Protein AF-A0A7S1WV61-F1 (afdb_monomer_lite)

pLDDT: mean 87.81, std 13.8, range [25.08, 97.12]

Structure (mmCIF, N/CA/C/O backbone):
data_AF-A0A7S1WV61-F1
#
_entry.id   AF-A0A7S1WV61-F1
#
loop_
_atom_site.group_PDB
_atom_site.id
_atom_site.type_symbol
_atom_site.label_atom_id
_atom_site.label_alt_id
_atom_site.label_comp_id
_atom_site.label_asym_id
_atom_site.label_entity_id
_atom_site.label_seq_id
_atom_site.pdbx_PDB_ins_code
_atom_site.Cartn_x
_atom_site.Cartn_y
_atom_site.Cartn_z
_atom_site.occupancy
_atom_site.B_iso_or_equiv
_atom_site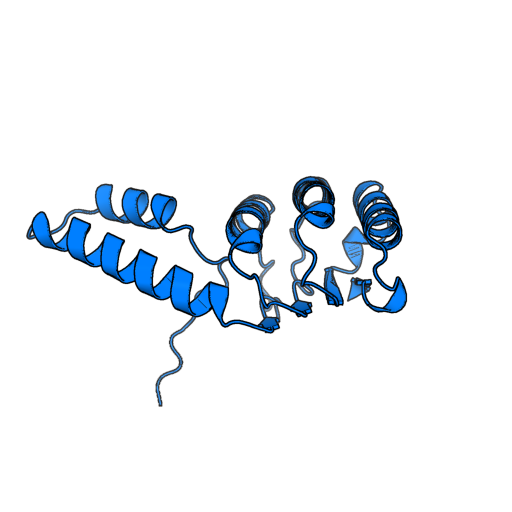.auth_seq_id
_atom_site.auth_comp_id
_atom_site.auth_asym_id
_atom_site.auth_atom_id
_atom_site.pdbx_PDB_model_num
ATOM 1 N N . ARG A 1 1 ? -29.654 -1.862 -1.972 1.00 31.12 1 ARG A N 1
ATOM 2 C CA . ARG A 1 1 ? -28.436 -2.180 -1.186 1.00 31.12 1 ARG A CA 1
ATOM 3 C C . ARG A 1 1 ? -27.403 -1.112 -1.515 1.00 31.12 1 ARG A C 1
ATOM 5 O O . ARG A 1 1 ? -26.873 -1.126 -2.618 1.00 31.12 1 ARG A O 1
ATOM 12 N N . GLY A 1 2 ? -27.275 -0.102 -0.653 1.00 25.08 2 GLY A N 1
ATOM 13 C CA . GLY A 1 2 ? -26.458 1.080 -0.921 1.00 25.08 2 GLY A CA 1
ATOM 14 C C . GLY A 1 2 ? -24.980 0.717 -0.943 1.00 25.08 2 GLY A C 1
ATOM 15 O O . GLY A 1 2 ? -24.458 0.224 0.050 1.00 25.08 2 GLY A O 1
ATOM 16 N N . ARG A 1 3 ? -24.316 0.939 -2.080 1.00 28.62 3 ARG A N 1
ATOM 17 C CA . ARG A 1 3 ? -22.859 1.063 -2.096 1.00 28.62 3 ARG A CA 1
ATOM 18 C C . ARG A 1 3 ? -22.567 2.367 -1.370 1.00 28.62 3 ARG A C 1
ATOM 20 O O . ARG A 1 3 ? -22.978 3.419 -1.861 1.00 28.62 3 ARG A O 1
ATOM 27 N N . ALA A 1 4 ? -21.903 2.315 -0.220 1.00 28.61 4 ALA A N 1
ATOM 28 C CA . ALA A 1 4 ? -21.164 3.487 0.216 1.00 28.61 4 ALA A CA 1
ATOM 29 C C . ALA A 1 4 ? -20.264 3.862 -0.969 1.00 28.61 4 ALA A C 1
ATOM 31 O O . ALA A 1 4 ? -19.532 3.010 -1.480 1.00 28.61 4 ALA A O 1
ATOM 32 N N . ARG A 1 5 ? -20.401 5.087 -1.490 1.00 35.91 5 ARG A N 1
ATOM 33 C CA . ARG A 1 5 ? -19.387 5.647 -2.378 1.00 35.91 5 ARG A CA 1
ATOM 34 C C . ARG A 1 5 ? -18.153 5.772 -1.498 1.00 35.91 5 ARG A C 1
ATOM 36 O O . ARG A 1 5 ? -18.001 6.783 -0.825 1.00 35.91 5 ARG A O 1
ATOM 43 N N . GLY A 1 6 ? -17.340 4.719 -1.432 1.00 39.28 6 GLY A N 1
ATOM 44 C CA . GLY A 1 6 ? -15.956 4.878 -1.034 1.00 39.28 6 GLY A CA 1
ATOM 45 C C . GLY A 1 6 ? -15.415 5.885 -2.026 1.00 39.28 6 GLY A C 1
ATOM 46 O O . GLY A 1 6 ? -15.287 5.573 -3.210 1.00 39.28 6 GLY A O 1
ATOM 47 N N . SER A 1 7 ? -15.272 7.134 -1.587 1.00 49.53 7 SER A N 1
ATOM 48 C CA . SER A 1 7 ? -14.437 8.107 -2.270 1.00 49.53 7 SER A CA 1
ATOM 49 C C . SER A 1 7 ? -13.175 7.351 -2.646 1.00 49.53 7 SER A C 1
ATOM 51 O O . SER A 1 7 ? -12.633 6.661 -1.784 1.00 49.53 7 SER A O 1
ATOM 53 N N . GLY A 1 8 ? -12.780 7.372 -3.917 1.00 62.47 8 GLY A N 1
ATOM 54 C CA . GLY A 1 8 ? -11.563 6.713 -4.386 1.00 62.47 8 GLY A CA 1
ATOM 55 C C . GLY A 1 8 ? -10.333 7.422 -3.837 1.00 62.47 8 GLY A C 1
ATOM 56 O O . GLY A 1 8 ? -9.512 7.865 -4.616 1.00 62.47 8 GLY A O 1
ATOM 57 N N . LEU A 1 9 ? -10.271 7.584 -2.521 1.00 80.44 9 LEU A N 1
ATOM 58 C CA . LEU A 1 9 ? -9.266 8.225 -1.705 1.00 80.44 9 LEU A CA 1
ATOM 59 C C . LEU A 1 9 ? -8.604 7.129 -0.864 1.00 80.44 9 LEU A C 1
ATOM 61 O O . LEU A 1 9 ? -9.252 6.123 -0.540 1.00 80.44 9 LEU A O 1
ATOM 65 N N . PRO A 1 10 ? -7.333 7.312 -0.506 1.00 87.56 10 PRO A N 1
ATOM 66 C CA . PRO A 1 10 ? -6.640 6.424 0.413 1.00 87.56 10 PRO A CA 1
ATOM 67 C C . PRO A 1 10 ? -7.347 6.367 1.781 1.00 87.56 10 PRO A C 1
ATOM 69 O O . PRO A 1 10 ? -8.048 7.308 2.168 1.00 87.56 10 PRO A O 1
ATOM 72 N N . PRO A 1 11 ? -7.170 5.273 2.545 1.00 89.62 11 PRO A N 1
ATOM 73 C CA . PRO A 1 11 ? -7.625 5.216 3.926 1.00 89.62 11 PRO A CA 1
ATOM 74 C C . PRO A 1 11 ? -6.967 6.345 4.730 1.00 89.62 11 PRO A C 1
ATOM 76 O O . PRO A 1 11 ? -5.764 6.584 4.619 1.00 89.62 11 PRO A O 1
ATOM 79 N N . LEU A 1 12 ? -7.761 7.066 5.519 1.00 90.44 12 LEU A N 1
ATOM 80 C CA . LEU A 1 12 ? -7.269 8.144 6.373 1.00 90.44 12 LEU A CA 1
ATOM 81 C C . LEU A 1 12 ? -6.765 7.557 7.688 1.00 90.44 12 LEU A C 1
ATOM 83 O O . LEU A 1 12 ? -7.443 6.718 8.286 1.00 90.44 12 LEU A O 1
ATOM 87 N N . MET A 1 13 ? -5.584 7.971 8.132 1.00 93.62 13 MET A N 1
ATOM 88 C CA . MET A 1 13 ? -5.082 7.542 9.431 1.00 93.62 13 MET A CA 1
ATOM 89 C C . MET A 1 13 ? -5.995 8.064 10.553 1.00 93.62 13 MET A C 1
ATOM 91 O O . MET A 1 13 ? -6.580 9.142 10.402 1.00 93.62 13 MET A O 1
ATOM 95 N N . PRO A 1 14 ? -6.146 7.338 11.676 1.00 93.81 14 PRO A N 1
ATOM 96 C CA . PRO A 1 14 ? -6.969 7.793 12.795 1.00 93.81 14 PRO A CA 1
ATOM 97 C C . PRO A 1 14 ? -6.626 9.206 13.285 1.00 93.81 14 PRO A C 1
ATOM 99 O O . PRO A 1 14 ? -7.533 9.996 13.540 1.00 93.81 14 PRO A O 1
ATOM 102 N N . GLU A 1 15 ? -5.339 9.553 13.362 1.00 92.50 15 GLU A N 1
ATOM 103 C CA . GLU A 1 15 ? -4.882 10.887 13.758 1.00 92.50 15 GLU A CA 1
ATOM 104 C C . GLU A 1 15 ? -5.256 11.976 12.743 1.00 92.50 15 GLU A C 1
ATOM 106 O O . GLU A 1 15 ? -5.669 13.067 13.140 1.00 92.50 15 GLU A O 1
ATOM 111 N N . ASP A 1 16 ? -5.196 11.668 11.446 1.00 90.62 16 ASP A N 1
ATOM 112 C CA . ASP A 1 16 ? -5.566 12.609 10.389 1.00 90.62 16 ASP A CA 1
ATOM 113 C C . ASP A 1 16 ? -7.089 12.828 10.389 1.00 90.62 16 ASP A C 1
ATOM 115 O O . ASP A 1 16 ? -7.561 13.956 10.261 1.00 90.62 16 ASP A O 1
ATOM 119 N N . MET A 1 17 ? -7.877 11.769 10.622 1.00 90.12 17 MET A N 1
ATOM 120 C CA . MET A 1 17 ? -9.328 11.891 10.792 1.00 90.12 17 MET A CA 1
ATOM 121 C C . MET A 1 17 ? -9.677 12.720 12.031 1.00 90.12 17 MET A C 1
ATOM 123 O O . MET A 1 17 ? -10.568 13.565 11.976 1.00 90.12 17 MET A O 1
ATOM 127 N N . ALA A 1 18 ? -8.981 12.512 13.149 1.00 89.38 18 ALA A N 1
ATOM 128 C CA . ALA A 1 18 ? -9.198 13.305 14.355 1.00 89.38 18 ALA A CA 1
ATOM 129 C C . ALA A 1 18 ? -8.913 14.798 14.108 1.00 89.38 18 ALA A C 1
ATOM 131 O O . ALA A 1 18 ? -9.695 15.646 14.539 1.00 89.38 18 ALA A O 1
ATOM 132 N N . ALA A 1 19 ? -7.848 15.121 13.366 1.00 89.00 19 ALA A N 1
ATOM 133 C CA . ALA A 1 19 ? -7.539 16.492 12.962 1.00 89.00 19 ALA A CA 1
ATOM 134 C C . ALA A 1 19 ? -8.617 17.085 12.032 1.00 89.00 19 ALA A C 1
ATOM 136 O O . ALA A 1 19 ? -9.075 18.207 12.257 1.00 89.00 19 ALA A O 1
ATOM 137 N N . GLU A 1 20 ? -9.082 16.322 11.038 1.00 88.31 20 GLU A N 1
ATOM 138 C CA . GLU A 1 20 ? -10.174 16.721 10.137 1.00 88.31 20 GLU A CA 1
ATOM 139 C C . GLU A 1 20 ? -11.477 17.015 10.890 1.00 88.31 20 GLU A C 1
ATOM 141 O O . GLU A 1 20 ? -12.177 17.984 10.585 1.00 88.31 20 GLU A O 1
ATOM 146 N N . LEU A 1 21 ? -11.808 16.203 11.896 1.00 87.00 21 LEU A N 1
ATOM 147 C CA . LEU A 1 21 ? -12.971 16.432 12.751 1.00 87.00 21 LEU A CA 1
ATOM 148 C C . LEU A 1 21 ? -12.750 17.650 13.667 1.00 87.00 21 LEU A C 1
ATOM 150 O O . LEU A 1 21 ? -13.651 18.469 13.815 1.00 87.00 21 LEU A O 1
ATOM 154 N N . GLY A 1 22 ? -11.548 17.846 14.212 1.00 83.00 22 GLY A N 1
ATOM 155 C CA . GLY A 1 22 ? -11.222 19.023 15.027 1.00 83.00 22 GLY A CA 1
ATOM 156 C C . GLY A 1 22 ? -11.383 20.360 14.288 1.00 83.00 22 GLY A C 1
ATOM 157 O O . GLY A 1 22 ? -11.703 21.372 14.908 1.00 83.00 22 GLY A O 1
ATOM 158 N N . ASN A 1 23 ? -11.230 20.359 12.961 1.00 81.25 23 ASN A N 1
ATOM 159 C CA . ASN A 1 23 ? -11.375 21.545 12.113 1.00 81.25 23 ASN A CA 1
ATOM 160 C C . ASN A 1 23 ? -12.824 21.843 11.685 1.00 81.25 23 ASN A C 1
ATOM 162 O O . ASN A 1 23 ? -13.079 22.861 11.035 1.00 81.25 23 ASN A O 1
ATOM 166 N N . ARG A 1 24 ? -13.791 20.978 12.016 1.00 81.00 24 ARG A N 1
ATOM 167 C CA . ARG A 1 24 ? -15.200 21.158 11.637 1.00 81.00 24 ARG A CA 1
ATOM 168 C C . ARG A 1 24 ? -16.012 21.745 12.786 1.00 81.00 24 ARG A C 1
ATOM 170 O O . ARG A 1 24 ? -15.777 21.466 13.956 1.00 81.00 24 ARG A O 1
ATOM 177 N N . GLN A 1 25 ? -17.018 22.547 12.442 1.00 74.00 25 GLN A N 1
ATOM 178 C CA . GLN A 1 25 ? -17.982 23.036 13.424 1.00 74.00 25 GLN A CA 1
ATOM 179 C C . GLN A 1 25 ? -18.988 21.934 13.747 1.00 74.00 25 GLN A C 1
ATOM 181 O O . GLN A 1 25 ? -19.846 21.603 12.929 1.00 74.00 25 GLN A O 1
ATOM 186 N N . PHE A 1 26 ? -18.885 21.387 14.952 1.00 71.56 26 PHE A N 1
ATOM 187 C CA . PHE A 1 26 ? -19.883 20.487 15.512 1.00 71.56 26 PHE A CA 1
ATOM 188 C C . PHE A 1 26 ? -20.817 21.249 16.443 1.00 71.56 26 PHE A C 1
ATOM 190 O O . PHE A 1 26 ? -20.424 22.209 17.104 1.00 71.56 26 PHE A O 1
ATOM 197 N N . THR A 1 27 ? -22.076 20.819 16.489 1.00 69.25 27 THR A N 1
ATOM 198 C CA . THR A 1 27 ? -23.087 21.410 17.374 1.00 69.25 27 THR A CA 1
ATOM 199 C C . THR A 1 27 ? -22.832 21.043 18.843 1.00 69.25 27 THR A C 1
ATOM 201 O O . THR A 1 27 ? -23.221 21.801 19.729 1.00 69.25 27 THR A O 1
ATOM 204 N N . TYR A 1 28 ? -22.123 19.935 19.097 1.00 67.06 28 TYR A N 1
ATOM 205 C CA . TYR A 1 28 ? -21.719 19.461 20.421 1.00 67.06 28 TYR A CA 1
ATOM 206 C C . TYR A 1 28 ? -20.269 18.949 20.384 1.00 67.06 28 TYR A C 1
ATOM 208 O O . TYR A 1 28 ? -19.890 18.211 19.479 1.00 67.06 28 TYR A O 1
ATOM 216 N N . GLY A 1 29 ? -19.439 19.361 21.348 1.00 62.22 29 GLY A N 1
ATOM 217 C CA . GLY A 1 29 ? -18.004 19.033 21.373 1.00 62.22 29 GLY A CA 1
ATOM 218 C C . GLY A 1 29 ? -17.692 17.561 21.676 1.00 62.22 29 GLY A C 1
ATOM 219 O O . GLY A 1 29 ? -16.734 17.022 21.126 1.00 62.22 29 GLY A O 1
ATOM 220 N N . ASP A 1 30 ? -18.523 16.895 22.484 1.00 65.88 30 ASP A N 1
ATOM 221 C CA . ASP A 1 30 ? -18.341 15.478 22.847 1.00 65.88 30 ASP A CA 1
ATOM 222 C C . ASP A 1 30 ? -18.510 14.535 21.641 1.00 65.88 30 ASP A C 1
ATOM 224 O O . ASP A 1 30 ? -17.881 13.474 21.578 1.00 65.88 30 ASP A O 1
ATOM 228 N N . ASP A 1 31 ? -19.278 14.958 20.630 1.00 76.19 31 ASP A N 1
ATOM 229 C CA . ASP A 1 31 ? -19.500 14.190 19.403 1.00 76.19 31 ASP A CA 1
ATOM 230 C C . ASP A 1 31 ? -18.199 14.005 18.606 1.00 76.19 31 ASP A C 1
ATOM 232 O O . ASP A 1 31 ? -18.002 12.971 17.970 1.00 76.19 31 ASP A O 1
ATOM 236 N N . VAL A 1 32 ? -17.271 14.968 18.667 1.00 82.38 32 VAL A N 1
ATOM 237 C CA . VAL A 1 32 ? -15.998 14.921 17.925 1.00 82.38 32 VAL A CA 1
ATOM 238 C C . VAL A 1 32 ? -15.099 13.812 18.443 1.00 82.38 32 VAL A C 1
ATOM 240 O O . VAL A 1 32 ? -14.591 13.009 17.660 1.00 82.38 32 VAL A O 1
ATOM 243 N N . HIS A 1 33 ? -14.918 13.750 19.764 1.00 84.31 33 HIS A N 1
ATOM 244 C CA . HIS A 1 33 ? -14.087 12.721 20.378 1.00 84.31 33 HIS A CA 1
ATOM 245 C C . HIS A 1 33 ? -14.691 11.335 20.139 1.00 84.31 33 HIS A C 1
ATOM 247 O O . HIS A 1 33 ? -13.978 10.400 19.769 1.00 84.31 33 HIS A O 1
ATOM 253 N N . TYR A 1 34 ? -16.008 11.198 20.315 1.00 87.06 34 TYR A N 1
ATOM 254 C CA . TYR A 1 34 ? -16.699 9.933 20.089 1.00 87.06 34 TYR A CA 1
ATOM 255 C C . TYR A 1 34 ? -16.570 9.455 18.634 1.00 87.06 34 TYR A C 1
ATOM 257 O O . TYR A 1 34 ? -16.269 8.284 18.389 1.00 87.06 34 TYR A O 1
ATOM 265 N N . LEU A 1 35 ? -16.732 10.355 17.659 1.00 89.00 35 LEU A N 1
ATOM 266 C CA . LEU A 1 35 ? -16.575 10.032 16.240 1.00 89.00 35 LEU A CA 1
ATOM 267 C C . LEU A 1 35 ? -15.133 9.663 15.880 1.00 89.00 35 LEU A C 1
ATOM 269 O O . LEU A 1 35 ? -14.928 8.686 15.160 1.00 89.00 35 LEU A O 1
ATOM 273 N N . ALA A 1 36 ? -14.142 10.397 16.393 1.00 90.31 36 ALA A N 1
ATOM 274 C CA . ALA A 1 36 ? -12.732 10.093 16.154 1.00 90.31 36 ALA A CA 1
ATOM 275 C C . ALA A 1 36 ? -12.357 8.708 16.702 1.00 90.31 36 ALA A C 1
ATOM 277 O O . ALA A 1 36 ? -11.728 7.913 16.002 1.00 90.31 36 ALA A O 1
ATOM 278 N N . GLN A 1 37 ? -12.808 8.384 17.917 1.00 92.12 37 GLN A N 1
ATOM 279 C CA . GLN A 1 37 ? -12.589 7.068 18.515 1.00 92.12 37 GLN A CA 1
ATOM 280 C C . GLN A 1 37 ? -13.287 5.959 17.716 1.00 92.12 37 GLN A C 1
ATOM 282 O O . GLN A 1 37 ? -12.662 4.953 17.389 1.00 92.12 37 GLN A O 1
ATOM 287 N N . THR A 1 38 ? -14.554 6.164 17.346 1.00 93.56 38 THR A N 1
ATOM 288 C CA . THR A 1 38 ? -15.323 5.191 16.553 1.00 93.56 38 THR A CA 1
ATOM 289 C C . THR A 1 38 ? -14.648 4.923 15.206 1.00 93.56 38 THR A C 1
ATOM 291 O O . THR A 1 38 ? 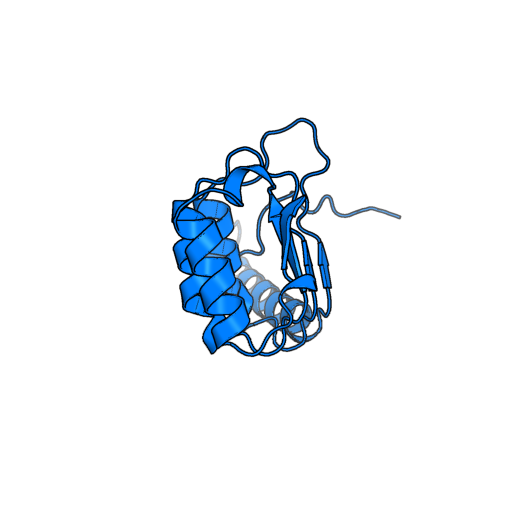-14.568 3.780 14.755 1.00 93.56 38 THR A O 1
ATOM 294 N N . TYR A 1 39 ? -14.118 5.967 14.564 1.00 94.12 39 TYR A N 1
ATOM 295 C CA . TYR A 1 39 ? -13.352 5.820 13.333 1.00 94.12 39 TYR A CA 1
ATOM 296 C C . TYR A 1 39 ? -12.056 5.031 13.550 1.00 94.12 39 TYR A C 1
ATOM 298 O O . TYR A 1 39 ? -11.749 4.152 12.750 1.00 94.12 39 TYR A O 1
ATOM 306 N N . ALA A 1 40 ? -11.307 5.317 14.619 1.00 94.81 40 ALA A N 1
ATOM 307 C CA . ALA A 1 40 ? -10.059 4.622 14.925 1.00 94.81 40 ALA A CA 1
ATOM 308 C C . ALA A 1 40 ? -10.277 3.116 15.140 1.00 94.81 40 ALA A C 1
ATOM 310 O O . ALA A 1 40 ? -9.551 2.295 14.576 1.00 94.81 40 ALA A O 1
ATOM 311 N N . GLU A 1 41 ? -11.308 2.748 15.905 1.00 94.81 41 GLU A N 1
ATOM 312 C CA . GLU A 1 41 ? -11.695 1.351 16.134 1.00 94.81 41 GLU A CA 1
ATOM 313 C C . GLU A 1 41 ? -12.041 0.653 14.812 1.00 94.81 41 GLU A C 1
ATOM 315 O O . GLU A 1 41 ? -11.478 -0.400 14.498 1.00 94.81 41 GLU A O 1
ATOM 320 N N . PHE A 1 42 ? -12.881 1.290 13.988 1.00 94.31 42 PHE A N 1
ATOM 321 C CA . PHE A 1 42 ? -13.230 0.781 12.664 1.00 94.31 42 PHE A CA 1
ATOM 322 C C . PHE A 1 42 ? -12.004 0.627 11.755 1.00 94.31 42 PHE A C 1
ATOM 324 O O . PHE A 1 42 ? -11.854 -0.399 11.091 1.00 94.31 42 PHE A O 1
ATOM 331 N N . PHE A 1 43 ? -11.114 1.623 11.724 1.00 95.00 43 PHE A N 1
ATOM 332 C CA . PHE A 1 43 ? -9.893 1.587 10.926 1.00 95.00 43 PHE A CA 1
ATOM 333 C C . PHE A 1 43 ? -9.018 0.397 11.324 1.00 95.00 43 PHE A C 1
ATOM 335 O O . PHE A 1 43 ? -8.602 -0.365 10.453 1.00 95.00 43 PHE A O 1
ATOM 342 N N . HIS A 1 44 ? -8.764 0.196 12.619 1.00 95.12 44 HIS A N 1
ATOM 343 C CA . HIS A 1 44 ? -7.921 -0.903 13.085 1.00 95.12 44 HIS A CA 1
ATOM 344 C C . HIS A 1 44 ? -8.543 -2.276 12.818 1.00 95.12 44 HIS A C 1
ATOM 346 O O . HIS A 1 44 ? -7.830 -3.193 12.401 1.00 95.12 44 HIS A O 1
ATOM 352 N N . GLU A 1 45 ? -9.857 -2.423 13.000 1.00 94.19 45 GLU A N 1
ATOM 353 C CA . GLU A 1 45 ? -10.565 -3.663 12.677 1.00 94.19 45 GLU A CA 1
ATOM 354 C C . GLU A 1 45 ? -10.508 -3.963 11.171 1.00 94.19 45 GLU A C 1
ATOM 356 O O . GLU A 1 45 ? -10.134 -5.069 10.758 1.00 94.19 45 GLU A O 1
ATOM 361 N N . ALA A 1 46 ? -10.826 -2.973 10.333 1.00 93.25 46 ALA A N 1
ATOM 362 C CA . ALA A 1 46 ? -10.822 -3.116 8.882 1.00 93.25 46 ALA A CA 1
ATOM 363 C C . ALA A 1 46 ? -9.408 -3.379 8.342 1.00 93.25 46 ALA A C 1
ATOM 365 O O . ALA A 1 46 ? -9.205 -4.322 7.574 1.00 93.25 46 ALA A O 1
ATOM 366 N N . ALA A 1 47 ? -8.414 -2.601 8.773 1.00 93.75 47 ALA A N 1
ATOM 367 C CA . ALA A 1 47 ? -7.032 -2.758 8.333 1.00 93.75 47 ALA A CA 1
ATOM 368 C C . ALA A 1 47 ? -6.448 -4.104 8.787 1.00 93.75 47 ALA A C 1
ATOM 370 O O . ALA A 1 47 ? -5.910 -4.854 7.971 1.00 93.75 47 ALA A O 1
ATOM 371 N N . GLY A 1 48 ? -6.637 -4.476 10.057 1.00 93.88 48 GLY A N 1
ATOM 372 C CA . GLY A 1 48 ? -6.108 -5.720 10.622 1.00 93.88 48 GLY A CA 1
ATOM 373 C C . GLY A 1 48 ? -6.760 -7.002 10.084 1.00 93.88 48 GLY A C 1
ATOM 374 O O . GLY A 1 48 ? -6.230 -8.102 10.285 1.00 93.88 48 GLY A O 1
ATOM 375 N N . SER A 1 49 ? -7.905 -6.896 9.405 1.00 93.06 49 SER A N 1
ATOM 376 C CA . SER A 1 49 ? -8.621 -8.030 8.806 1.00 93.06 49 SER A CA 1
ATOM 377 C C . SER A 1 49 ? -8.505 -8.106 7.281 1.00 93.06 49 SER A C 1
ATOM 379 O O . SER A 1 49 ? -8.654 -9.196 6.720 1.00 93.06 49 SER A O 1
ATOM 381 N N . ALA A 1 50 ? -8.203 -6.997 6.604 1.00 94.62 50 ALA A N 1
ATOM 382 C CA . ALA A 1 50 ? -8.141 -6.947 5.150 1.00 94.62 50 ALA A CA 1
ATOM 383 C C . ALA A 1 50 ? -6.976 -7.775 4.580 1.00 94.62 50 ALA A C 1
ATOM 385 O O . ALA A 1 50 ? -5.809 -7.618 4.937 1.00 94.62 50 ALA A O 1
ATOM 386 N N . THR A 1 51 ? -7.313 -8.653 3.635 1.00 94.62 51 THR A N 1
ATOM 387 C CA . THR A 1 51 ? -6.361 -9.519 2.918 1.00 94.62 51 THR A CA 1
ATOM 388 C C . THR A 1 51 ? -6.070 -9.026 1.501 1.00 94.62 51 THR A C 1
ATOM 390 O O . THR A 1 51 ? -5.035 -9.369 0.929 1.00 94.62 51 THR A O 1
ATOM 393 N N . TRP A 1 52 ? -6.954 -8.192 0.950 1.00 94.12 52 TRP A N 1
ATOM 394 C CA . TRP A 1 52 ? -6.842 -7.591 -0.375 1.00 94.12 52 TRP A CA 1
ATOM 395 C C . TRP A 1 52 ? -7.203 -6.112 -0.306 1.00 94.12 52 TRP A C 1
ATOM 397 O O . TRP A 1 52 ? -8.228 -5.756 0.272 1.00 94.12 52 TRP A O 1
ATOM 407 N N . LEU A 1 53 ? -6.388 -5.276 -0.945 1.00 93.75 53 LEU A N 1
ATOM 408 C CA . LEU A 1 53 ? -6.613 -3.840 -1.075 1.00 93.75 53 LEU A CA 1
ATOM 409 C C . LEU A 1 53 ? -6.796 -3.491 -2.549 1.00 93.75 53 LEU A C 1
ATOM 411 O O . LEU A 1 53 ? -5.877 -3.650 -3.356 1.00 93.75 53 LEU A O 1
ATOM 415 N N . TRP A 1 54 ? -8.014 -3.079 -2.897 1.00 92.81 54 TRP A N 1
ATOM 416 C CA . TRP A 1 54 ? -8.423 -2.731 -4.257 1.00 92.81 54 TRP A CA 1
ATOM 417 C C . TRP A 1 54 ? -8.589 -1.221 -4.358 1.00 92.81 54 TRP A C 1
ATOM 419 O O . TRP A 1 54 ? -9.669 -0.687 -4.103 1.00 92.81 54 TRP A O 1
ATOM 429 N N . PHE A 1 55 ? -7.490 -0.546 -4.678 1.00 92.94 55 PHE A N 1
ATOM 430 C CA . PHE A 1 55 ? -7.431 0.900 -4.853 1.00 92.94 55 PHE A CA 1
ATOM 431 C C . PHE A 1 55 ? -7.154 1.280 -6.310 1.00 92.94 55 PHE A C 1
ATOM 433 O O . PHE A 1 55 ? -6.804 2.416 -6.590 1.00 92.94 55 PHE A O 1
ATOM 440 N N . GLU A 1 56 ? -7.344 0.357 -7.259 1.00 91.38 56 GLU A N 1
ATOM 441 C CA . GLU A 1 56 ? -7.171 0.664 -8.674 1.00 91.38 56 GLU A CA 1
ATOM 442 C C . GLU A 1 56 ? -8.113 1.775 -9.162 1.00 91.38 56 GLU A C 1
ATOM 444 O O . GLU A 1 56 ? -9.296 1.843 -8.808 1.00 91.38 56 GLU A O 1
ATOM 449 N N . ASN A 1 57 ? -7.608 2.619 -10.058 1.00 91.19 57 ASN A N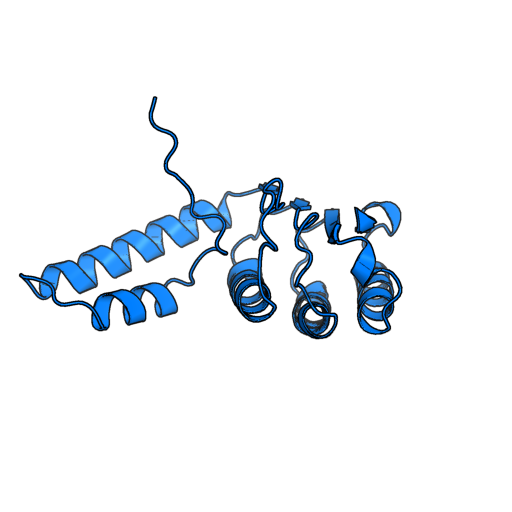 1
ATOM 450 C CA . ASN A 1 57 ? -8.412 3.646 -10.699 1.00 91.19 57 ASN A CA 1
ATOM 451 C C . ASN A 1 57 ? -8.951 3.157 -12.047 1.00 91.19 57 ASN A C 1
ATOM 453 O O . ASN A 1 57 ? -8.273 3.190 -13.070 1.00 91.19 57 ASN A O 1
ATOM 457 N N . ASN A 1 58 ? -10.223 2.758 -12.039 1.00 87.81 58 ASN A N 1
ATOM 458 C CA . ASN A 1 58 ? -10.980 2.387 -13.239 1.00 87.81 58 ASN A CA 1
ATOM 459 C C . ASN A 1 58 ? -11.778 3.561 -13.839 1.00 87.81 58 ASN A C 1
ATOM 461 O O . ASN A 1 58 ? -12.621 3.359 -14.715 1.00 87.81 58 ASN A O 1
ATOM 465 N N . SER A 1 59 ? -11.591 4.776 -13.321 1.00 86.19 59 SER A N 1
ATOM 466 C CA . SER A 1 59 ? -12.335 5.957 -13.752 1.00 86.19 59 SER A CA 1
ATOM 467 C C . SER A 1 59 ? -11.597 6.708 -14.874 1.00 86.19 59 SER A C 1
ATOM 469 O O . SER A 1 59 ? -10.396 6.511 -15.077 1.00 86.19 59 SER A O 1
ATOM 471 N N . PRO A 1 60 ? -12.286 7.587 -15.625 1.00 82.75 60 PRO A N 1
ATOM 472 C CA . PRO A 1 60 ? -11.619 8.446 -16.599 1.00 82.75 60 PRO A CA 1
ATOM 473 C C . PRO A 1 60 ? -10.758 9.540 -15.948 1.00 82.75 60 PRO A C 1
ATOM 475 O O . PRO A 1 60 ? -9.996 10.178 -16.668 1.00 82.75 60 PRO A O 1
ATOM 478 N N . HIS A 1 61 ? -10.878 9.759 -14.632 1.00 86.38 61 HIS A N 1
ATOM 479 C CA . HIS A 1 61 ? -10.081 10.733 -13.889 1.00 86.38 61 HIS A CA 1
ATOM 480 C C . HIS A 1 61 ? -8.650 10.240 -13.675 1.00 86.38 61 HIS A C 1
ATOM 482 O O . HIS A 1 61 ? -8.355 9.052 -13.820 1.00 86.38 61 HIS A O 1
ATOM 488 N N . ASP A 1 62 ? -7.771 11.160 -13.292 1.00 87.69 62 ASP A N 1
ATOM 489 C CA . ASP A 1 62 ? -6.339 10.893 -13.175 1.00 87.69 62 ASP A CA 1
ATOM 490 C C . ASP A 1 62 ? -5.974 9.960 -12.009 1.00 87.69 62 ASP A C 1
ATOM 492 O O . ASP A 1 62 ? -4.977 9.236 -12.077 1.00 87.69 62 ASP A O 1
ATOM 496 N N . GLY A 1 63 ? -6.845 9.867 -11.002 1.00 90.62 63 GLY A N 1
ATOM 497 C CA . GLY A 1 63 ? -6.657 9.008 -9.840 1.00 90.62 63 GLY A CA 1
ATOM 498 C C . GLY A 1 63 ? -5.941 9.740 -8.712 1.00 90.62 63 GLY A C 1
ATOM 499 O O . GLY A 1 63 ? -6.192 10.923 -8.507 1.00 90.62 63 GLY A O 1
ATOM 500 N N . TRP A 1 64 ? -5.101 9.016 -7.972 1.00 92.25 64 TRP A N 1
ATOM 501 C CA . TRP A 1 64 ? -4.358 9.562 -6.846 1.00 92.25 64 TRP A CA 1
ATOM 502 C C . TRP A 1 64 ? -3.187 10.425 -7.309 1.00 92.25 64 TRP A C 1
ATOM 504 O O . TRP A 1 64 ? -2.537 10.163 -8.327 1.00 92.25 64 TRP A O 1
ATOM 514 N N . SER A 1 65 ? -2.930 11.446 -6.513 1.00 92.12 65 SER A N 1
ATOM 515 C CA . SER A 1 65 ? -1.696 12.207 -6.435 1.00 92.12 65 SER A CA 1
ATOM 516 C C . SER A 1 65 ? -0.660 11.483 -5.573 1.00 92.12 65 SER A C 1
ATOM 518 O O . SER A 1 65 ? -0.972 10.536 -4.847 1.00 92.12 65 SER A O 1
ATOM 520 N N . ASP A 1 66 ? 0.578 11.967 -5.625 1.00 92.38 66 ASP A N 1
ATOM 521 C CA . ASP A 1 66 ? 1.667 11.441 -4.800 1.00 92.38 66 ASP A CA 1
ATOM 522 C C . ASP A 1 66 ? 1.340 11.542 -3.312 1.00 92.38 66 ASP A C 1
ATOM 524 O O . ASP A 1 66 ? 1.578 10.597 -2.570 1.00 92.38 66 ASP A O 1
ATOM 528 N N . GLU A 1 67 ? 0.707 12.636 -2.886 1.00 91.44 67 GLU A N 1
ATOM 529 C CA . GLU A 1 67 ? 0.325 12.840 -1.488 1.00 91.44 67 GLU A CA 1
ATOM 530 C C . GLU A 1 67 ? -0.691 11.801 -1.001 1.00 91.44 67 GLU A C 1
ATOM 532 O O . GLU A 1 67 ? -0.560 11.243 0.088 1.00 91.44 67 GLU A O 1
ATOM 537 N N . GLU A 1 68 ? -1.666 11.459 -1.842 1.00 92.12 68 GLU A N 1
ATOM 538 C CA . GLU A 1 68 ? -2.629 10.403 -1.533 1.00 92.12 68 GLU A CA 1
ATOM 539 C C . GLU A 1 68 ? -1.951 9.027 -1.455 1.00 92.12 68 GLU A C 1
ATOM 541 O O . GLU A 1 68 ? -2.294 8.209 -0.595 1.00 92.12 68 GLU A O 1
ATOM 546 N N . LEU A 1 69 ? -0.938 8.769 -2.290 1.00 92.94 69 LEU A N 1
ATOM 547 C CA . LEU A 1 69 ? -0.148 7.549 -2.156 1.00 92.94 69 LEU A CA 1
ATOM 548 C C . LEU A 1 69 ? 0.650 7.537 -0.847 1.00 92.94 69 LEU A C 1
ATOM 550 O O . LEU A 1 69 ? 0.660 6.510 -0.171 1.00 92.94 69 LEU A O 1
ATOM 554 N N . ARG A 1 70 ? 1.258 8.656 -0.435 1.00 91.69 70 ARG A N 1
ATOM 555 C CA . ARG A 1 70 ? 1.968 8.751 0.856 1.00 91.69 70 ARG A CA 1
ATOM 556 C C . ARG A 1 70 ? 1.046 8.477 2.034 1.00 91.69 70 ARG A C 1
ATOM 558 O O . ARG A 1 70 ? 1.403 7.727 2.945 1.00 91.69 70 ARG A O 1
ATOM 565 N N . GLN A 1 71 ? -0.165 9.024 1.994 1.00 92.25 71 GLN A N 1
ATOM 566 C CA . GLN A 1 71 ? -1.188 8.741 2.994 1.00 92.25 71 GLN A CA 1
ATOM 567 C C . GLN A 1 71 ? -1.521 7.241 3.040 1.00 92.25 71 GLN A C 1
ATOM 569 O O . GLN A 1 71 ? -1.575 6.648 4.119 1.00 92.25 71 GLN A O 1
ATOM 574 N N . PHE A 1 72 ? -1.682 6.595 1.880 1.00 93.12 72 PHE A N 1
ATOM 575 C CA . PHE A 1 72 ? -1.878 5.146 1.815 1.00 93.12 72 PHE A CA 1
ATOM 576 C C . PHE A 1 72 ? -0.690 4.366 2.397 1.00 93.12 72 PHE A C 1
ATOM 578 O O . PHE A 1 72 ? -0.896 3.422 3.163 1.00 93.12 72 PHE A O 1
ATOM 585 N N . VAL A 1 73 ? 0.545 4.760 2.075 1.00 92.62 73 VAL A N 1
ATOM 586 C CA . VAL A 1 73 ? 1.766 4.119 2.587 1.00 92.62 73 VAL A CA 1
ATOM 587 C C . VAL A 1 73 ? 1.819 4.187 4.113 1.00 92.62 73 VAL A C 1
ATOM 589 O O . VAL A 1 73 ? 2.101 3.171 4.745 1.00 92.62 73 VAL A O 1
ATOM 592 N N . ARG A 1 74 ? 1.459 5.323 4.726 1.00 92.25 74 ARG A N 1
ATOM 593 C CA . ARG A 1 74 ? 1.372 5.455 6.195 1.00 92.25 74 ARG A CA 1
ATOM 594 C C . ARG A 1 74 ? 0.391 4.474 6.832 1.00 92.25 74 ARG A C 1
ATOM 596 O O . ARG A 1 74 ? 0.648 3.975 7.924 1.00 92.25 74 ARG A O 1
ATOM 603 N N . ALA A 1 75 ? -0.715 4.183 6.153 1.00 93.06 75 ALA A N 1
ATOM 604 C CA . ALA A 1 75 ? -1.709 3.232 6.635 1.00 93.06 75 ALA A CA 1
ATOM 605 C C . ALA A 1 75 ? -1.275 1.772 6.436 1.00 93.06 75 ALA A C 1
ATOM 607 O O . ALA A 1 75 ? -1.756 0.882 7.141 1.00 93.06 75 ALA A O 1
ATOM 608 N N . LEU A 1 76 ? -0.362 1.502 5.498 1.00 92.12 76 LEU A N 1
ATOM 609 C CA . LEU A 1 76 ? -0.021 0.152 5.065 1.00 92.12 76 LEU A CA 1
ATOM 610 C C . LEU A 1 76 ? 0.470 -0.799 6.193 1.00 92.12 76 LEU A C 1
ATOM 612 O O . LEU A 1 76 ? 0.043 -1.959 6.187 1.00 92.12 76 LEU A O 1
ATOM 616 N N . PRO A 1 77 ? 1.249 -0.359 7.205 1.00 92.75 77 PRO A N 1
ATOM 617 C CA . PRO A 1 77 ? 1.651 -1.191 8.350 1.00 92.75 77 PRO A CA 1
ATOM 618 C C . PRO A 1 77 ? 0.496 -1.817 9.140 1.00 92.75 77 PRO A C 1
ATOM 620 O O . PRO A 1 77 ? 0.643 -2.894 9.718 1.00 92.75 77 PRO A O 1
ATOM 623 N N . PHE A 1 78 ? -0.674 -1.175 9.159 1.00 93.81 78 PHE A N 1
ATOM 624 C CA . PHE A 1 78 ? -1.842 -1.681 9.886 1.00 93.81 78 PHE A CA 1
ATOM 625 C C . PHE A 1 78 ? -2.517 -2.850 9.160 1.00 93.81 78 PHE A C 1
ATOM 627 O O . PHE A 1 78 ? -3.241 -3.638 9.772 1.00 93.81 78 PHE A O 1
ATOM 634 N N . PHE A 1 79 ? -2.220 -3.030 7.872 1.00 93.50 79 PHE A N 1
ATOM 635 C CA . PHE A 1 79 ? -2.738 -4.114 7.044 1.00 93.50 79 PHE A CA 1
ATOM 636 C C . PHE A 1 79 ? -1.913 -5.396 7.188 1.00 93.50 79 PHE A C 1
ATOM 638 O O . PHE A 1 79 ? -1.411 -5.966 6.218 1.00 93.50 79 PHE A O 1
ATOM 645 N N . THR A 1 80 ? -1.795 -5.876 8.425 1.00 93.06 80 THR A N 1
ATOM 646 C CA . THR A 1 80 ? -0.926 -7.000 8.829 1.00 93.06 80 THR A CA 1
ATOM 647 C C . THR A 1 80 ? -1.245 -8.340 8.157 1.00 93.06 80 THR A C 1
ATOM 649 O O . THR A 1 80 ? -0.414 -9.247 8.166 1.00 93.06 80 THR A O 1
ATOM 652 N N . LYS A 1 81 ? -2.433 -8.482 7.559 1.00 93.94 81 LYS A N 1
ATOM 653 C CA . LYS A 1 81 ? -2.870 -9.679 6.821 1.00 93.94 81 LYS A CA 1
ATOM 654 C C . LYS A 1 81 ? -2.988 -9.451 5.314 1.00 93.94 81 LYS A C 1
ATOM 656 O O . LYS A 1 81 ? -3.414 -10.363 4.604 1.00 93.94 81 LYS A O 1
ATOM 661 N N . CYS A 1 82 ? -2.639 -8.264 4.818 1.00 94.56 82 CYS A N 1
ATOM 662 C CA . CYS A 1 82 ? -2.795 -7.927 3.410 1.00 94.56 82 CYS A CA 1
ATOM 663 C C . CYS A 1 82 ? -1.786 -8.686 2.559 1.00 94.56 82 CYS A C 1
ATOM 665 O O . CYS A 1 82 ? -0.582 -8.538 2.720 1.00 94.56 82 CYS A O 1
ATOM 667 N N . GLN A 1 83 ? -2.302 -9.480 1.628 1.00 94.94 83 GLN A N 1
ATOM 668 C CA . GLN A 1 83 ? -1.527 -10.309 0.715 1.00 94.94 83 GLN A CA 1
ATOM 669 C C . GLN A 1 83 ? -1.373 -9.651 -0.653 1.00 94.94 83 GLN A C 1
ATOM 671 O O . GLN A 1 83 ? -0.428 -9.967 -1.376 1.00 94.94 83 GLN A O 1
ATOM 676 N N . ALA A 1 84 ? -2.297 -8.766 -1.028 1.00 94.69 84 ALA A N 1
ATOM 677 C CA . ALA A 1 84 ? -2.340 -8.193 -2.360 1.00 94.69 84 ALA A CA 1
ATOM 678 C C . ALA A 1 84 ? -2.839 -6.748 -2.368 1.00 94.69 84 ALA A C 1
ATOM 680 O O . ALA A 1 84 ? -3.893 -6.440 -1.812 1.00 94.69 84 ALA A O 1
ATOM 681 N N . ILE A 1 85 ? -2.110 -5.896 -3.086 1.00 95.31 85 ILE A N 1
ATOM 682 C CA . ILE A 1 85 ? -2.422 -4.479 -3.282 1.00 95.31 85 ILE A CA 1
ATOM 683 C C . ILE A 1 85 ? -2.586 -4.200 -4.774 1.00 95.31 85 ILE A C 1
ATOM 685 O O . ILE A 1 85 ? -1.787 -4.661 -5.593 1.00 95.31 85 ILE A O 1
ATOM 689 N N . ARG A 1 86 ? -3.615 -3.435 -5.134 1.00 94.88 86 ARG A N 1
ATOM 690 C CA . ARG A 1 86 ? -3.852 -2.957 -6.497 1.00 94.88 86 ARG A CA 1
ATOM 691 C C . ARG A 1 86 ? -3.925 -1.437 -6.507 1.00 94.88 86 ARG A C 1
ATOM 693 O O . ARG A 1 86 ? -4.800 -0.876 -5.865 1.00 94.88 86 ARG A O 1
ATOM 700 N N . LEU A 1 87 ? -3.012 -0.819 -7.247 1.00 93.88 87 LEU A N 1
ATOM 701 C CA . LEU A 1 87 ? -2.862 0.629 -7.431 1.00 93.88 87 LEU A CA 1
ATOM 702 C C . LEU A 1 87 ? -2.728 0.992 -8.922 1.00 93.88 87 LEU A C 1
ATOM 704 O O . LEU A 1 87 ? -2.268 2.070 -9.278 1.00 93.88 87 LEU A O 1
ATOM 708 N N . TRP A 1 88 ? -3.060 0.077 -9.833 1.00 92.06 88 TRP A N 1
ATOM 709 C CA . TRP A 1 88 ? -2.966 0.358 -11.265 1.00 92.06 88 TRP A CA 1
ATOM 710 C C . TRP A 1 88 ? -4.044 1.362 -11.707 1.00 92.06 88 TRP A C 1
ATOM 712 O O . TRP A 1 88 ? -5.064 1.549 -11.040 1.00 92.06 88 TRP A O 1
ATOM 722 N N . GLY A 1 89 ? -3.812 2.029 -12.839 1.00 90.44 89 GLY A N 1
ATOM 723 C CA . GLY A 1 89 ? -4.750 3.001 -13.414 1.00 90.44 89 GLY A CA 1
ATOM 724 C C . GLY A 1 89 ? -4.641 4.437 -12.878 1.00 90.44 89 GLY A C 1
ATOM 725 O O . GLY A 1 89 ? -5.289 5.331 -13.427 1.00 90.44 89 GLY A O 1
ATOM 726 N N . HIS A 1 90 ? -3.826 4.710 -11.852 1.00 92.12 90 HIS A N 1
ATOM 727 C CA . HIS A 1 90 ? -3.504 6.090 -11.460 1.00 92.12 90 HIS A CA 1
ATOM 728 C C . HIS A 1 90 ? -2.449 6.669 -12.406 1.00 92.12 90 HIS A C 1
ATOM 730 O O . HIS A 1 90 ? -1.348 6.133 -12.501 1.00 92.12 90 HIS A O 1
ATOM 736 N N . ARG A 1 91 ? -2.782 7.743 -13.126 1.00 89.94 91 ARG A N 1
ATOM 737 C CA . ARG A 1 91 ? -1.943 8.312 -14.200 1.00 89.94 91 ARG A CA 1
ATOM 738 C C . ARG A 1 91 ? -1.048 9.448 -13.718 1.00 89.94 91 ARG A C 1
ATOM 740 O O . ARG A 1 91 ? -0.045 9.735 -14.358 1.00 89.94 91 ARG A O 1
ATOM 747 N N . THR A 1 92 ? -1.428 10.082 -12.614 1.00 89.81 92 THR A N 1
ATOM 748 C CA . THR A 1 92 ? -0.729 11.225 -12.012 1.00 89.81 92 THR A CA 1
ATOM 749 C C . THR A 1 92 ? 0.300 10.846 -10.969 1.00 89.81 92 THR A C 1
ATOM 751 O O . THR A 1 92 ? 1.036 11.729 -10.546 1.00 89.81 92 THR A O 1
ATOM 754 N N . LEU A 1 93 ? 0.372 9.571 -10.570 1.00 91.62 93 LEU A N 1
ATOM 755 C CA . LEU A 1 93 ? 1.422 9.125 -9.663 1.00 91.62 93 LEU A CA 1
ATOM 756 C C . LEU A 1 93 ? 2.782 9.353 -10.321 1.00 91.62 93 LEU A C 1
ATOM 758 O O . LEU A 1 93 ? 3.059 8.829 -11.406 1.00 91.62 93 LEU A O 1
ATOM 762 N N . GLY A 1 94 ? 3.591 10.162 -9.658 1.00 90.25 94 GLY A N 1
ATOM 763 C CA . GLY A 1 94 ? 4.985 10.411 -9.930 1.00 90.25 94 GLY A CA 1
ATOM 764 C C . GLY A 1 94 ? 5.859 9.289 -9.391 1.00 90.25 94 GLY A C 1
ATOM 765 O O . GLY A 1 94 ? 5.436 8.409 -8.637 1.00 90.25 94 GLY A O 1
ATOM 766 N N . ALA A 1 95 ? 7.113 9.307 -9.823 1.00 89.00 95 ALA A N 1
ATOM 767 C CA . ALA A 1 95 ? 8.058 8.270 -9.455 1.00 89.00 95 ALA A CA 1
ATOM 768 C C . ALA A 1 95 ? 8.543 8.406 -8.003 1.00 89.00 95 ALA A C 1
ATOM 770 O O . ALA A 1 95 ? 8.729 7.391 -7.339 1.00 89.00 95 ALA A O 1
ATOM 771 N N . GLU A 1 96 ? 8.641 9.638 -7.492 1.00 87.44 96 GLU A N 1
ATOM 772 C CA . GLU A 1 96 ? 8.998 9.938 -6.095 1.00 87.44 96 GLU A CA 1
ATOM 773 C C . GLU A 1 96 ? 8.048 9.254 -5.100 1.00 87.44 96 GLU A C 1
ATOM 775 O O . GLU A 1 96 ? 8.465 8.798 -4.041 1.00 87.44 96 GLU A O 1
ATOM 780 N N . ALA A 1 97 ? 6.774 9.082 -5.462 1.00 83.81 97 ALA A N 1
ATOM 781 C CA . ALA A 1 97 ? 5.801 8.400 -4.614 1.00 83.81 97 ALA A CA 1
ATOM 782 C C . ALA A 1 97 ? 6.132 6.904 -4.390 1.00 83.81 97 ALA A C 1
ATOM 784 O O . ALA A 1 97 ? 5.641 6.286 -3.442 1.00 83.81 97 ALA A O 1
ATOM 785 N N . LEU A 1 98 ? 6.979 6.300 -5.236 1.00 92.88 98 LEU A N 1
ATOM 786 C CA . LEU A 1 98 ? 7.459 4.930 -5.040 1.00 92.88 98 LEU A CA 1
ATOM 787 C C . LEU A 1 98 ? 8.576 4.820 -3.997 1.00 92.88 98 LEU A C 1
ATOM 789 O O . LEU A 1 98 ? 8.839 3.708 -3.532 1.00 92.88 98 LEU A O 1
ATOM 793 N N . GLU A 1 99 ? 9.234 5.918 -3.622 1.00 93.12 99 GLU A N 1
ATOM 794 C CA . GLU A 1 99 ? 10.298 5.897 -2.612 1.00 93.12 99 GLU A CA 1
ATOM 795 C C . GLU A 1 99 ? 9.749 5.455 -1.255 1.00 93.12 99 GLU A C 1
ATOM 797 O O . GLU A 1 99 ? 10.292 4.538 -0.637 1.00 93.12 99 GLU A O 1
ATOM 802 N N . ASP A 1 100 ? 8.604 6.010 -0.854 1.00 90.12 100 ASP A N 1
ATOM 803 C CA . ASP A 1 100 ? 7.934 5.667 0.402 1.00 90.12 100 ASP A CA 1
ATOM 804 C C . ASP A 1 100 ? 7.473 4.200 0.415 1.00 90.12 100 ASP A C 1
ATOM 806 O O . ASP A 1 100 ? 7.651 3.483 1.403 1.00 90.12 100 ASP A O 1
ATOM 810 N N . LEU A 1 101 ? 6.947 3.704 -0.714 1.00 91.06 101 LEU A N 1
ATOM 811 C CA . LEU A 1 101 ? 6.615 2.283 -0.868 1.00 91.06 101 LEU A CA 1
ATOM 812 C C . LEU A 1 101 ? 7.856 1.397 -0.746 1.00 91.06 101 LEU A C 1
ATOM 814 O O . LEU A 1 101 ? 7.802 0.358 -0.088 1.00 91.06 101 LEU A O 1
ATOM 818 N N . THR A 1 102 ? 8.962 1.800 -1.374 1.00 94.38 102 THR A N 1
ATOM 819 C CA . THR A 1 102 ? 10.233 1.065 -1.366 1.00 94.38 102 THR A CA 1
ATOM 820 C C . THR A 1 102 ? 10.794 0.973 0.047 1.00 94.38 102 THR A C 1
ATOM 822 O O . THR A 1 102 ? 11.164 -0.116 0.489 1.00 94.38 102 THR A O 1
ATOM 825 N N . ALA A 1 103 ? 10.803 2.093 0.772 1.00 91.88 103 ALA A N 1
ATOM 826 C CA . ALA A 1 103 ? 11.282 2.175 2.146 1.00 91.88 103 ALA A CA 1
ATOM 827 C C . ALA A 1 103 ? 10.475 1.290 3.106 1.00 91.88 103 ALA A C 1
ATOM 829 O O . ALA A 1 103 ? 11.034 0.769 4.068 1.00 91.88 103 ALA A O 1
ATOM 830 N N . LEU A 1 104 ? 9.186 1.076 2.828 1.00 90.06 104 LEU A N 1
ATOM 831 C CA . LEU A 1 104 ? 8.301 0.291 3.685 1.00 90.06 104 LEU A CA 1
ATOM 832 C C . LEU A 1 104 ? 8.372 -1.231 3.448 1.00 90.06 104 LEU A C 1
ATOM 834 O O . LEU A 1 104 ? 7.954 -2.023 4.297 1.00 90.06 104 LEU A O 1
ATOM 838 N N . LEU A 1 105 ? 8.898 -1.680 2.305 1.00 88.81 105 LEU A N 1
ATOM 839 C CA . LEU A 1 105 ? 8.939 -3.107 1.957 1.00 88.81 105 LEU A CA 1
ATOM 840 C C . LEU A 1 105 ? 9.584 -4.034 3.006 1.00 88.81 105 LEU A C 1
ATOM 842 O O . LEU A 1 105 ? 9.050 -5.137 3.178 1.00 88.81 105 LEU A O 1
ATOM 846 N N . PRO A 1 106 ? 10.678 -3.657 3.703 1.00 86.25 106 PRO A N 1
ATOM 847 C CA . PRO A 1 106 ? 11.295 -4.511 4.720 1.00 86.25 106 PRO A CA 1
ATOM 848 C C . PRO A 1 106 ? 10.347 -4.861 5.876 1.00 86.25 106 PRO A C 1
ATOM 850 O O . PRO A 1 106 ? 10.359 -5.991 6.379 1.00 86.25 106 PRO A O 1
ATOM 853 N N . ASP A 1 107 ? 9.490 -3.914 6.256 1.00 85.81 107 ASP A N 1
ATOM 854 C CA . ASP A 1 107 ? 8.540 -4.069 7.356 1.00 85.81 107 ASP A CA 1
ATOM 855 C C . ASP A 1 107 ? 7.242 -4.739 6.891 1.00 85.81 107 ASP A C 1
ATOM 857 O O . ASP A 1 107 ? 6.602 -5.482 7.643 1.00 85.81 107 ASP A O 1
ATOM 861 N N . GLN A 1 108 ? 6.891 -4.584 5.611 1.00 84.62 108 GLN A N 1
ATOM 862 C CA . GLN A 1 108 ? 5.644 -5.094 5.056 1.00 84.62 108 GLN A CA 1
ATOM 863 C C . GLN A 1 108 ? 5.746 -6.531 4.524 1.00 84.62 108 GLN A C 1
ATOM 865 O O . GLN A 1 108 ? 5.656 -6.836 3.326 1.00 84.62 108 GLN A O 1
ATOM 870 N N . LYS A 1 109 ? 5.886 -7.472 5.462 1.00 82.88 109 LYS A N 1
ATOM 871 C CA . LYS A 1 109 ? 6.089 -8.904 5.175 1.00 82.88 109 LYS A CA 1
ATOM 872 C C . LYS A 1 109 ? 4.869 -9.597 4.573 1.00 82.88 109 LYS A C 1
ATOM 874 O O . LYS A 1 109 ? 5.041 -10.473 3.731 1.00 82.88 109 LYS A O 1
ATOM 879 N N . ALA A 1 110 ? 3.662 -9.196 4.971 1.00 87.00 110 ALA A N 1
ATOM 880 C CA . ALA A 1 110 ? 2.425 -9.867 4.567 1.00 87.00 110 ALA A CA 1
ATOM 881 C C . ALA A 1 110 ? 2.113 -9.717 3.070 1.00 87.00 110 ALA A C 1
ATOM 883 O O . ALA A 1 110 ? 1.554 -10.630 2.458 1.00 87.00 110 ALA A O 1
ATOM 884 N N . VAL A 1 111 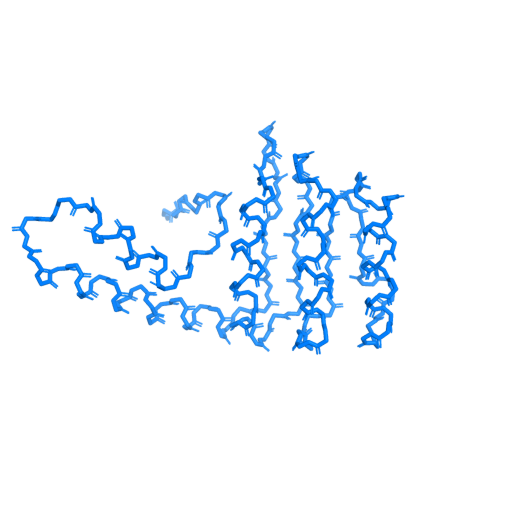? 2.508 -8.588 2.469 1.00 91.12 111 VAL A N 1
ATOM 885 C CA . VAL A 1 111 ? 2.165 -8.271 1.081 1.00 91.12 111 VAL A CA 1
ATOM 886 C C . VAL A 1 111 ? 2.983 -9.157 0.152 1.00 91.12 111 VAL A C 1
ATOM 888 O O . VAL A 1 111 ? 4.201 -9.021 0.038 1.00 91.12 111 VAL A O 1
ATOM 891 N N . GLY A 1 112 ? 2.296 -10.082 -0.509 1.00 91.44 112 GLY A N 1
ATOM 892 C CA . GLY A 1 112 ? 2.878 -11.025 -1.455 1.00 91.44 112 GLY A CA 1
ATOM 893 C C . GLY A 1 112 ? 2.696 -10.612 -2.911 1.00 91.44 112 GLY A C 1
ATOM 894 O O . GLY A 1 112 ? 3.385 -11.156 -3.767 1.00 91.44 112 GLY A O 1
ATOM 895 N N . ARG A 1 113 ? 1.787 -9.676 -3.212 1.00 95.50 113 ARG A N 1
ATOM 896 C CA . ARG A 1 113 ? 1.485 -9.213 -4.572 1.00 95.50 113 ARG A CA 1
ATOM 897 C C . ARG A 1 113 ? 1.190 -7.714 -4.604 1.00 95.50 113 ARG A C 1
ATOM 899 O O . ARG A 1 113 ? 0.452 -7.212 -3.760 1.00 95.50 113 ARG A O 1
ATOM 906 N N . MET A 1 114 ? 1.697 -7.019 -5.614 1.00 95.94 114 MET A N 1
ATOM 907 C CA . MET A 1 114 ? 1.4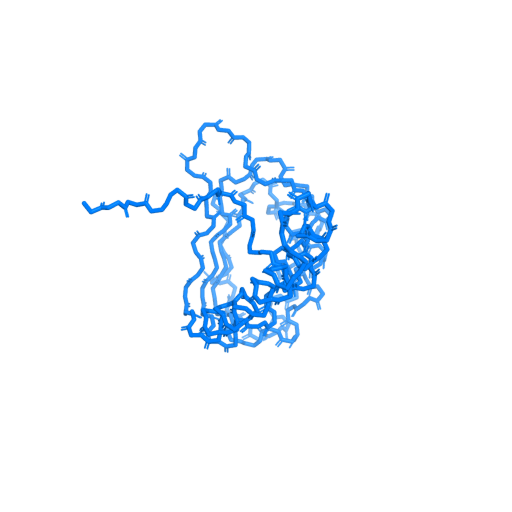34 -5.597 -5.830 1.00 95.94 114 MET A CA 1
ATOM 908 C C . MET A 1 114 ? 1.270 -5.310 -7.326 1.00 95.94 114 MET A C 1
ATOM 910 O O . MET A 1 114 ? 2.078 -5.762 -8.134 1.00 95.94 114 MET A O 1
ATOM 914 N N . LEU A 1 115 ? 0.199 -4.606 -7.695 1.00 95.88 115 LEU A N 1
ATOM 915 C CA . LEU A 1 115 ? -0.058 -4.140 -9.061 1.00 95.88 115 LEU A CA 1
ATOM 916 C C . LEU A 1 115 ? 0.063 -2.615 -9.082 1.00 95.88 115 LEU A C 1
ATOM 918 O O . LEU A 1 115 ? -0.696 -1.948 -8.381 1.00 95.88 115 LEU A O 1
ATOM 922 N N . LEU A 1 116 ? 0.978 -2.085 -9.888 1.00 95.38 116 LEU A N 1
ATOM 923 C CA . LEU A 1 116 ? 1.295 -0.658 -9.991 1.00 95.38 116 LEU A CA 1
ATOM 924 C C . LEU A 1 116 ? 1.022 -0.122 -11.403 1.00 95.38 116 LEU A C 1
ATOM 926 O O . LEU A 1 116 ? 0.961 -0.917 -12.344 1.00 95.38 116 LEU A O 1
ATOM 930 N N . PRO A 1 117 ? 0.890 1.205 -11.580 1.00 94.81 117 PRO A N 1
ATOM 931 C CA . PRO A 1 117 ? 0.755 1.813 -12.899 1.00 94.81 117 PRO A CA 1
ATOM 932 C C . PRO A 1 117 ? 1.956 1.533 -13.807 1.00 94.81 117 PRO A C 1
ATOM 934 O O . PRO A 1 117 ? 3.110 1.740 -13.425 1.00 94.81 117 PRO A O 1
ATOM 937 N N . LYS A 1 118 ? 1.694 1.114 -15.046 1.00 94.25 118 LYS A N 1
ATOM 938 C CA . LYS A 1 118 ? 2.738 0.744 -16.013 1.00 94.25 118 LYS A CA 1
ATOM 939 C C . LYS A 1 118 ? 3.747 1.851 -16.328 1.00 94.25 118 LYS A C 1
ATOM 941 O O . LYS A 1 118 ? 4.909 1.547 -16.588 1.00 94.25 118 LYS A O 1
ATOM 946 N N . HIS A 1 119 ? 3.344 3.122 -16.318 1.00 94.12 119 HIS A N 1
ATOM 947 C CA . HIS A 1 119 ? 4.251 4.228 -16.661 1.00 94.12 119 HIS A CA 1
ATOM 948 C C . HIS A 1 119 ? 5.387 4.411 -15.646 1.00 94.12 119 HIS A C 1
ATOM 950 O O . HIS A 1 119 ? 6.430 4.952 -16.005 1.00 94.12 119 HIS A O 1
ATOM 956 N N . LEU A 1 120 ? 5.218 3.907 -14.421 1.00 95.44 120 LEU A N 1
ATOM 957 C CA . LEU A 1 120 ? 6.236 3.952 -13.374 1.00 95.44 120 LEU A CA 1
ATOM 958 C C . LEU A 1 120 ? 7.298 2.853 -13.517 1.00 95.44 120 LEU A C 1
ATOM 960 O O . LEU A 1 120 ? 8.364 2.938 -12.919 1.00 95.44 120 LEU A O 1
ATOM 964 N N . GLU A 1 121 ? 7.049 1.821 -14.327 1.00 95.94 121 GLU A N 1
ATOM 965 C CA . GLU A 1 121 ? 7.912 0.636 -14.397 1.00 95.94 121 GLU A CA 1
ATOM 966 C C . GLU A 1 121 ? 9.351 0.954 -14.837 1.00 95.94 121 GLU A C 1
ATOM 968 O O . GLU A 1 121 ? 10.311 0.313 -14.398 1.00 95.94 121 GLU A O 1
ATOM 973 N N . ALA A 1 122 ? 9.493 1.909 -15.757 1.00 95.31 122 ALA A N 1
ATOM 974 C CA . ALA A 1 122 ? 10.763 2.234 -16.394 1.00 95.31 122 ALA A CA 1
ATOM 975 C C . ALA A 1 122 ? 11.573 3.303 -15.642 1.00 95.31 122 ALA A C 1
ATOM 977 O O . ALA A 1 122 ? 12.735 3.533 -16.006 1.00 95.31 122 ALA A O 1
ATOM 978 N N . THR A 1 123 ? 10.994 3.944 -14.622 1.00 96.62 123 THR A N 1
ATOM 979 C CA . THR A 1 123 ? 11.652 5.018 -13.868 1.00 96.62 123 THR A CA 1
ATOM 980 C C . THR A 1 123 ? 12.765 4.459 -12.969 1.00 96.62 123 THR A C 1
ATOM 982 O O . THR A 1 123 ? 12.793 3.251 -12.693 1.00 96.62 123 THR A O 1
ATOM 985 N N . PRO A 1 124 ? 13.728 5.291 -12.529 1.00 97.12 124 PRO A N 1
ATOM 986 C CA . PRO A 1 124 ? 14.725 4.883 -11.537 1.00 97.12 124 PRO A CA 1
ATOM 987 C C . PRO A 1 124 ? 14.102 4.281 -10.268 1.00 97.12 124 PRO A C 1
ATOM 989 O O . PRO A 1 124 ? 14.542 3.232 -9.803 1.00 97.12 124 PRO A O 1
ATOM 992 N N . GLU A 1 125 ? 13.026 4.882 -9.775 1.00 96.81 125 GLU A N 1
ATOM 993 C CA . GLU A 1 125 ? 12.303 4.513 -8.558 1.00 96.81 125 GLU A CA 1
ATOM 994 C C . GLU A 1 125 ? 11.517 3.212 -8.764 1.00 96.81 125 GLU A C 1
ATOM 996 O O . GLU A 1 125 ? 11.539 2.331 -7.908 1.00 96.81 125 GLU A O 1
ATOM 1001 N N . GLY A 1 126 ? 10.917 3.005 -9.944 1.00 96.56 126 GLY A N 1
ATOM 1002 C CA . GLY A 1 126 ? 10.288 1.730 -10.298 1.00 96.56 126 GLY A CA 1
ATOM 1003 C C . GLY A 1 126 ? 11.288 0.573 -10.352 1.00 96.56 126 GLY A C 1
ATOM 1004 O O . GLY A 1 126 ? 10.996 -0.540 -9.903 1.00 96.56 126 GLY A O 1
ATOM 1005 N N . LYS A 1 127 ? 12.508 0.827 -10.842 1.00 96.62 127 LYS A N 1
ATOM 1006 C CA . LYS A 1 127 ? 13.609 -0.151 -10.809 1.00 96.62 127 LYS A CA 1
ATOM 1007 C C . LYS A 1 127 ? 14.116 -0.393 -9.387 1.00 96.62 127 LYS A C 1
ATOM 1009 O O . LYS A 1 127 ? 14.371 -1.547 -9.041 1.00 96.62 127 LYS A O 1
ATOM 1014 N N . ALA A 1 128 ? 14.231 0.655 -8.572 1.00 96.50 128 ALA A N 1
ATOM 1015 C CA . ALA A 1 128 ? 14.616 0.543 -7.168 1.00 96.50 128 ALA A CA 1
ATOM 1016 C C . ALA A 1 128 ? 13.604 -0.310 -6.389 1.00 96.50 128 ALA A C 1
ATOM 1018 O O . ALA A 1 128 ? 13.997 -1.254 -5.705 1.00 96.50 128 ALA A O 1
ATOM 1019 N N . LEU A 1 129 ? 12.306 -0.073 -6.600 1.00 96.06 129 LEU A N 1
ATOM 1020 C CA . LEU A 1 129 ? 11.231 -0.857 -6.000 1.00 96.06 129 LEU A CA 1
ATOM 1021 C C . LEU A 1 129 ? 11.290 -2.333 -6.416 1.00 96.06 129 LEU A C 1
ATOM 1023 O O . LEU A 1 129 ? 11.119 -3.212 -5.575 1.00 96.06 129 LEU A O 1
ATOM 1027 N N . LYS A 1 130 ? 11.582 -2.635 -7.691 1.00 96.38 130 LYS A N 1
ATOM 1028 C CA . LYS A 1 130 ? 11.801 -4.021 -8.153 1.00 96.38 130 LYS A CA 1
ATOM 1029 C C . LYS A 1 130 ? 12.965 -4.697 -7.428 1.00 96.38 130 LYS A C 1
ATOM 1031 O O . LYS A 1 130 ? 12.832 -5.861 -7.055 1.00 96.38 130 LYS A O 1
ATOM 1036 N N . SER A 1 131 ? 14.082 -3.987 -7.245 1.00 95.81 131 SER A N 1
ATOM 1037 C CA . SER A 1 131 ? 15.234 -4.507 -6.497 1.00 95.81 131 SER A CA 1
ATOM 1038 C C . SER A 1 131 ? 14.849 -4.778 -5.048 1.00 95.81 131 SER A C 1
ATOM 1040 O O . SER A 1 131 ? 14.954 -5.913 -4.599 1.00 95.81 131 SER A O 1
ATOM 1042 N N . ALA A 1 132 ? 14.284 -3.783 -4.362 1.00 95.19 132 ALA A N 1
ATOM 1043 C CA . ALA A 1 132 ? 13.870 -3.904 -2.969 1.00 95.19 132 ALA A CA 1
ATOM 1044 C C . ALA A 1 132 ? 12.826 -5.015 -2.755 1.00 95.19 132 ALA A C 1
ATOM 1046 O O . ALA A 1 132 ? 12.852 -5.710 -1.743 1.00 95.19 132 ALA A O 1
ATOM 1047 N N . TRP A 1 133 ? 11.928 -5.235 -3.721 1.00 95.50 133 TRP A N 1
ATOM 1048 C CA . TRP A 1 133 ? 10.972 -6.345 -3.697 1.00 95.50 133 TRP A CA 1
ATOM 1049 C C . TRP A 1 133 ? 11.672 -7.707 -3.720 1.00 95.50 133 TRP A C 1
ATOM 1051 O O . TRP A 1 133 ? 11.323 -8.595 -2.939 1.00 95.50 133 TRP A O 1
ATOM 1061 N N . ALA A 1 134 ? 12.674 -7.868 -4.588 1.00 94.19 134 ALA A N 1
ATOM 1062 C CA . ALA 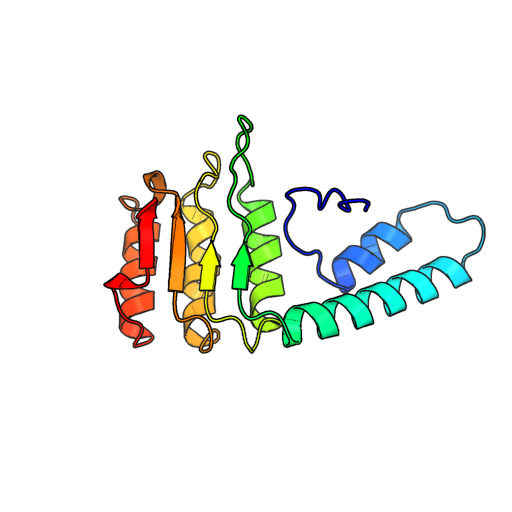A 1 134 ? 13.479 -9.082 -4.656 1.00 94.19 134 ALA A CA 1
ATOM 1063 C C . ALA A 1 134 ? 14.348 -9.266 -3.399 1.00 94.19 134 ALA A C 1
ATOM 1065 O O . ALA A 1 134 ? 14.395 -10.369 -2.854 1.00 94.19 134 ALA A O 1
ATOM 1066 N N . ASP A 1 135 ? 14.959 -8.190 -2.898 1.00 93.62 135 ASP A N 1
ATOM 1067 C CA . ASP A 1 135 ? 15.785 -8.188 -1.683 1.00 93.62 135 ASP A CA 1
ATOM 1068 C C . ASP A 1 135 ? 14.960 -8.532 -0.431 1.00 93.62 135 ASP A C 1
ATOM 1070 O O . ASP A 1 135 ? 15.435 -9.223 0.469 1.00 93.62 135 ASP A O 1
ATOM 1074 N N . ALA A 1 136 ? 13.677 -8.153 -0.411 1.00 91.81 136 ALA A N 1
ATOM 1075 C CA . ALA A 1 136 ? 12.707 -8.566 0.604 1.00 91.81 136 ALA A CA 1
ATOM 1076 C C . ALA A 1 136 ? 12.260 -10.042 0.473 1.00 91.81 136 ALA A C 1
ATOM 1078 O O . ALA A 1 136 ? 11.350 -10.481 1.183 1.00 91.81 136 ALA A O 1
ATOM 1079 N N . GLY A 1 137 ? 12.857 -10.815 -0.442 1.00 92.19 137 GLY A N 1
ATOM 1080 C CA . GLY A 1 137 ? 12.560 -12.230 -0.669 1.00 92.19 137 GLY A CA 1
ATOM 1081 C C . GLY A 1 137 ? 11.224 -12.485 -1.369 1.00 92.19 137 GLY A C 1
ATOM 1082 O O . GLY A 1 137 ? 10.718 -13.610 -1.344 1.00 92.19 137 GLY A O 1
ATOM 1083 N N . LYS A 1 138 ? 10.616 -11.457 -1.973 1.00 93.44 138 LYS A N 1
ATOM 1084 C CA . LYS A 1 138 ? 9.316 -11.570 -2.641 1.00 93.44 138 LYS A CA 1
ATOM 1085 C C . LYS A 1 138 ? 9.503 -11.968 -4.104 1.00 93.44 138 LYS A C 1
ATOM 1087 O O . LYS A 1 138 ? 10.492 -11.642 -4.756 1.00 93.44 138 LYS A O 1
ATOM 1092 N N . THR A 1 139 ? 8.534 -12.702 -4.647 1.00 93.81 139 THR A N 1
ATOM 1093 C CA . THR A 1 139 ? 8.610 -13.205 -6.025 1.00 93.81 139 THR A CA 1
ATOM 1094 C C . THR A 1 139 ? 8.548 -12.049 -7.035 1.00 93.81 139 THR A C 1
ATOM 1096 O O . THR A 1 139 ? 7.583 -11.290 -7.008 1.00 93.81 139 THR A O 1
ATOM 1099 N N . PRO A 1 140 ? 9.482 -11.929 -7.998 1.00 93.25 140 PRO A N 1
ATOM 1100 C CA . PRO A 1 140 ? 9.434 -10.850 -8.991 1.00 93.25 140 PRO A CA 1
ATOM 1101 C C . PRO A 1 140 ? 8.142 -10.831 -9.821 1.00 93.25 140 PRO A C 1
ATOM 1103 O O . PRO A 1 140 ? 7.600 -9.770 -10.102 1.00 93.25 140 PRO A O 1
ATOM 1106 N N . ALA A 1 141 ? 7.591 -12.005 -10.151 1.00 93.94 141 ALA A N 1
ATOM 1107 C CA . ALA A 1 141 ? 6.341 -12.131 -10.906 1.00 93.94 141 ALA A CA 1
ATOM 1108 C C . ALA A 1 141 ? 5.089 -11.650 -10.143 1.00 93.94 141 ALA A C 1
ATOM 1110 O O . ALA A 1 141 ? 4.023 -11.520 -10.744 1.00 93.94 141 ALA A O 1
ATOM 1111 N N . SER A 1 142 ? 5.185 -11.418 -8.829 1.00 95.19 142 SER A N 1
ATOM 1112 C CA . SER A 1 142 ? 4.081 -10.884 -8.031 1.00 95.19 142 SER A CA 1
ATOM 1113 C C . SER A 1 142 ? 4.108 -9.360 -7.891 1.00 95.19 142 SER A C 1
ATOM 1115 O O . SER A 1 142 ? 3.146 -8.797 -7.368 1.00 95.19 142 SER A O 1
ATOM 1117 N N . LEU A 1 143 ? 5.147 -8.697 -8.409 1.00 96.56 143 LEU A N 1
ATOM 1118 C CA . LEU A 1 143 ? 5.180 -7.257 -8.640 1.00 96.56 143 LEU A CA 1
ATOM 1119 C C . LEU A 1 143 ? 4.862 -6.990 -10.116 1.00 96.56 143 LEU A C 1
ATOM 1121 O O . LEU A 1 143 ? 5.687 -7.207 -11.003 1.00 96.56 143 LEU A O 1
ATOM 1125 N N . MET A 1 144 ? 3.635 -6.559 -10.382 1.00 96.44 144 MET A N 1
ATOM 1126 C CA . MET A 1 144 ? 3.090 -6.399 -11.728 1.00 96.44 144 MET A CA 1
ATOM 1127 C C . MET A 1 144 ? 2.882 -4.922 -12.065 1.00 96.44 144 MET A C 1
ATOM 1129 O O . MET A 1 144 ? 2.545 -4.118 -11.198 1.00 96.44 144 MET A O 1
ATOM 1133 N N . TRP A 1 145 ? 3.024 -4.592 -13.346 1.00 95.62 145 TRP A N 1
ATOM 1134 C CA . TRP A 1 145 ? 2.896 -3.238 -13.880 1.00 95.62 145 TRP A CA 1
ATOM 1135 C C . TRP A 1 145 ? 1.784 -3.249 -14.931 1.00 95.62 145 TRP A C 1
ATOM 1137 O O . TRP A 1 145 ? 1.887 -3.967 -15.931 1.00 95.62 145 TRP A O 1
ATOM 1147 N N . CYS A 1 146 ? 0.684 -2.548 -14.662 1.00 89.19 146 CYS A N 1
ATOM 1148 C CA . CYS A 1 146 ? -0.562 -2.612 -15.432 1.00 89.19 146 CYS A CA 1
ATOM 1149 C C . CYS A 1 146 ? -1.005 -1.232 -15.920 1.00 89.19 146 CYS A C 1
ATOM 1151 O O . CYS A 1 146 ? -0.821 -0.235 -15.184 1.00 89.19 146 CYS A O 1
#

Sequence (146 aa):
RGRARGSGLPPLMPEDMAAELGNRQFTYGDDVHYLAQTYAEFFHEAAGSATWLWFENNSPHDGWSDEELRQFVRALPFFTKCQAIRLWGHRTLGAEALEDLTALLPDQKAVGRMLLPKHLEATPEGKALKSAWADAGKTPASLMWC

Organism: Alexandrium catenella (NCBI:txid2925)

Radius of gyration: 16.59 Å; chains: 1; bounding box: 44×36×40 Å

Foldseek 3Di:
DDDPPPPLFADAALVRQLVVLVPDDDPDPVVSVVVSVVSNVVLLVCLCPDQEADSADPDPDLGDALVRLLRNLVSQLSNQQHQEYEHEHRNRYDLVSLVSVLVCLLSNLNHQAYEHAQVNCPDPSVVSSLVSCVVSVHDSVRYHHD

Secondary structure (DSSP, 8-state):
-------SSPPPPHHHHHHHHHTS--SSSHHHHHHHHHHHHHHHHHHHH-SEEE----SSS----HHHHHHHHHHGGG-TT--EEE-TT-SS--STHHHHHHHHTTT--S--EEEE-GGGTTSHHHHHHHHHHHHTT--GGGEEE-